Protein AF-A0A2P0QLC2-F1 (afdb_monomer)

Structure (mmCIF, N/CA/C/O backbone):
data_AF-A0A2P0QLC2-F1
#
_entry.id   AF-A0A2P0QLC2-F1
#
loop_
_atom_site.group_PDB
_atom_site.id
_atom_site.type_symbol
_atom_site.label_atom_id
_atom_site.label_alt_id
_atom_site.label_comp_id
_atom_site.label_asym_id
_atom_site.label_entity_id
_atom_site.label_seq_id
_atom_site.pdbx_PDB_ins_code
_atom_site.Cartn_x
_atom_site.Cartn_y
_atom_site.Cartn_z
_atom_site.occupancy
_atom_site.B_iso_or_equiv
_atom_site.auth_seq_id
_atom_site.auth_comp_id
_atom_site.auth_asym_id
_atom_site.auth_atom_id
_atom_site.pdbx_PDB_model_num
ATOM 1 N N . VAL A 1 1 ? 6.714 -1.173 0.926 1.00 91.06 1 VAL A N 1
ATOM 2 C CA . VAL A 1 1 ? 6.637 -0.675 -0.462 1.00 91.06 1 VAL A CA 1
ATOM 3 C C . VAL A 1 1 ? 5.729 0.542 -0.496 1.00 91.06 1 VAL A C 1
ATOM 5 O O . VAL A 1 1 ? 4.533 0.377 -0.364 1.00 91.06 1 VAL A O 1
ATOM 8 N N . PHE A 1 2 ? 6.276 1.760 -0.586 1.00 95.00 2 PHE A N 1
ATOM 9 C CA . PHE A 1 2 ? 5.449 2.980 -0.640 1.00 95.00 2 PHE A CA 1
ATOM 10 C C . PHE A 1 2 ? 4.706 3.105 -1.980 1.00 95.00 2 PHE A C 1
ATOM 12 O O . PHE A 1 2 ? 3.502 3.306 -2.009 1.00 95.00 2 PHE A O 1
ATOM 19 N N . ALA A 1 3 ? 5.427 2.934 -3.085 1.00 97.25 3 ALA A N 1
ATOM 20 C CA . ALA A 1 3 ? 4.894 2.805 -4.436 1.00 97.25 3 ALA A CA 1
ATOM 21 C C . ALA A 1 3 ? 5.908 2.020 -5.281 1.00 97.25 3 ALA A C 1
ATOM 23 O O . ALA A 1 3 ? 7.094 1.971 -4.923 1.00 97.25 3 ALA A O 1
ATOM 24 N N . THR A 1 4 ? 5.463 1.448 -6.398 1.00 97.56 4 THR A N 1
ATOM 25 C CA . THR A 1 4 ? 6.336 0.838 -7.423 1.00 97.56 4 THR A CA 1
ATOM 26 C C . THR A 1 4 ? 6.787 1.832 -8.493 1.00 97.56 4 THR A C 1
ATOM 28 O O . THR A 1 4 ? 7.603 1.497 -9.339 1.00 97.56 4 THR A O 1
ATOM 31 N N . ASN A 1 5 ? 6.342 3.091 -8.409 1.00 97.81 5 ASN A N 1
ATOM 32 C CA . ASN A 1 5 ? 6.878 4.199 -9.197 1.00 97.81 5 ASN A CA 1
ATOM 33 C C . ASN A 1 5 ? 8.164 4.759 -8.539 1.00 97.81 5 ASN A C 1
ATOM 35 O O . ASN A 1 5 ? 8.073 5.349 -7.451 1.00 97.81 5 ASN A O 1
ATOM 39 N N . PRO A 1 6 ? 9.346 4.654 -9.185 1.00 97.56 6 PRO A N 1
ATOM 40 C CA . PRO A 1 6 ? 10.607 5.135 -8.619 1.00 97.56 6 PRO A CA 1
ATOM 41 C C . PRO A 1 6 ? 10.615 6.636 -8.296 1.00 97.56 6 PRO A C 1
ATOM 43 O O . PRO A 1 6 ? 11.170 7.050 -7.277 1.00 97.56 6 PRO A O 1
ATOM 46 N N . ALA A 1 7 ? 9.943 7.461 -9.106 1.00 98.00 7 ALA A N 1
ATOM 47 C CA . ALA A 1 7 ? 9.901 8.909 -8.909 1.00 98.00 7 ALA A C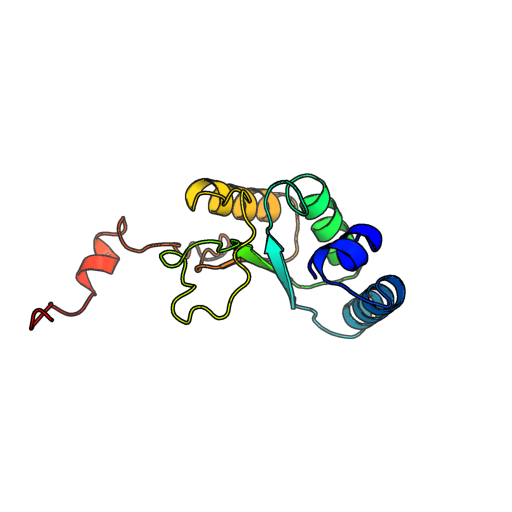A 1
ATOM 48 C C . ALA A 1 7 ? 9.151 9.296 -7.625 1.00 98.00 7 ALA A C 1
ATOM 50 O O . ALA A 1 7 ? 9.585 10.193 -6.897 1.00 98.00 7 ALA A O 1
ATOM 51 N N . LEU A 1 8 ? 8.060 8.590 -7.303 1.00 97.31 8 LEU A N 1
ATOM 52 C CA . LEU A 1 8 ? 7.336 8.801 -6.046 1.00 97.31 8 LEU A CA 1
ATOM 53 C C . LEU A 1 8 ? 8.190 8.405 -4.844 1.00 97.31 8 LEU A C 1
ATOM 55 O O . LEU A 1 8 ? 8.226 9.139 -3.858 1.00 97.31 8 LEU A O 1
ATOM 59 N N . ARG A 1 9 ? 8.925 7.293 -4.938 1.00 96.38 9 ARG A N 1
ATOM 60 C CA . ARG A 1 9 ? 9.849 6.864 -3.880 1.00 96.38 9 ARG A CA 1
ATOM 61 C C . ARG A 1 9 ? 10.962 7.884 -3.655 1.00 96.38 9 ARG A C 1
ATOM 63 O O . ARG A 1 9 ? 11.192 8.287 -2.520 1.00 96.38 9 ARG A O 1
ATOM 70 N N . LYS A 1 10 ? 11.606 8.361 -4.721 1.00 96.44 10 LYS A N 1
ATOM 71 C CA . LYS A 1 10 ? 12.666 9.372 -4.620 1.00 96.44 10 LYS A CA 1
ATOM 72 C C . LYS A 1 10 ? 12.170 10.659 -3.965 1.00 96.44 10 LYS A C 1
ATOM 74 O O . LYS A 1 10 ? 12.857 11.234 -3.128 1.00 96.44 10 LYS A O 1
ATOM 79 N N . ARG A 1 11 ? 10.964 11.105 -4.331 1.00 95.12 11 ARG A N 1
ATOM 80 C CA . ARG A 1 11 ? 10.378 12.350 -3.823 1.00 95.12 11 ARG A CA 1
ATOM 81 C C . ARG A 1 11 ? 9.897 12.247 -2.376 1.00 95.12 11 ARG A C 1
ATOM 83 O O . ARG A 1 11 ? 10.152 13.165 -1.608 1.00 95.12 11 ARG A O 1
ATOM 90 N N . TRP A 1 12 ? 9.172 11.183 -2.035 1.00 92.31 12 TRP A N 1
ATOM 91 C CA . TRP A 1 12 ? 8.429 11.088 -0.771 1.00 92.31 12 TRP A CA 1
ATOM 92 C C . TRP A 1 12 ? 9.101 10.210 0.280 1.00 92.31 12 TRP A C 1
ATOM 94 O O . TRP A 1 12 ? 8.894 10.423 1.469 1.00 92.31 12 TRP A O 1
ATOM 104 N N . MET A 1 13 ? 9.915 9.243 -0.146 1.00 91.81 13 MET A N 1
ATOM 105 C CA . MET A 1 13 ? 10.687 8.378 0.752 1.00 91.81 13 MET A CA 1
ATOM 106 C C . MET A 1 13 ? 12.163 8.773 0.819 1.00 91.81 13 MET A C 1
ATOM 108 O O . MET A 1 13 ? 12.906 8.162 1.580 1.00 91.81 13 MET A O 1
ATOM 112 N N . HIS A 1 14 ? 12.598 9.743 0.004 1.00 94.00 14 HIS A N 1
ATOM 113 C CA . HIS A 1 14 ? 14.010 10.097 -0.175 1.00 94.00 14 HIS A CA 1
ATOM 114 C C . HIS A 1 14 ? 14.899 8.881 -0.480 1.00 94.00 14 HIS A C 1
ATOM 116 O O . HIS A 1 14 ? 16.063 8.835 -0.092 1.00 94.00 14 HIS A O 1
ATOM 122 N N . ASP A 1 15 ? 14.337 7.893 -1.185 1.00 96.31 15 ASP A N 1
ATOM 123 C CA . ASP A 1 15 ? 15.059 6.699 -1.616 1.00 96.31 15 ASP A CA 1
ATOM 124 C C . ASP A 1 15 ? 16.162 7.121 -2.608 1.00 96.31 15 ASP A C 1
ATOM 126 O O . ASP A 1 15 ? 15.833 7.687 -3.660 1.00 96.31 15 ASP A O 1
ATOM 130 N N . PRO A 1 16 ? 17.457 6.918 -2.289 1.00 96.50 16 PRO A N 1
ATOM 131 C CA . PRO A 1 16 ? 18.553 7.384 -3.135 1.00 96.50 16 PRO A CA 1
ATOM 132 C C . PRO A 1 16 ? 18.674 6.570 -4.428 1.00 96.50 16 PRO A C 1
ATOM 134 O O . PRO A 1 16 ? 19.197 7.077 -5.421 1.00 96.50 16 PRO A O 1
ATOM 137 N N . THR A 1 17 ? 18.181 5.328 -4.423 1.00 97.75 17 THR A N 1
ATOM 138 C CA . THR A 1 17 ? 18.308 4.356 -5.517 1.00 97.75 17 THR A CA 1
ATOM 139 C C . THR A 1 17 ? 17.016 3.538 -5.660 1.00 97.75 17 THR A C 1
ATOM 141 O O . THR A 1 17 ? 17.016 2.323 -5.427 1.00 97.75 17 THR A O 1
ATOM 144 N N . PRO A 1 18 ? 15.887 4.174 -6.016 1.00 97.81 18 PRO A N 1
ATOM 145 C CA . PRO A 1 18 ? 14.584 3.519 -5.993 1.00 97.81 18 PRO A CA 1
ATOM 146 C C . PRO A 1 18 ? 14.469 2.356 -6.985 1.00 97.81 18 PRO A C 1
ATOM 148 O O . PRO A 1 18 ? 13.779 1.383 -6.691 1.00 97.81 18 PRO A O 1
ATOM 151 N N . GLU A 1 19 ? 15.173 2.407 -8.115 1.00 98.19 19 GLU A N 1
ATOM 152 C CA . GLU A 1 19 ? 15.229 1.322 -9.099 1.00 98.19 19 GLU A CA 1
ATOM 153 C C . GLU A 1 19 ? 15.896 0.073 -8.509 1.00 98.19 19 GLU A C 1
ATOM 155 O O . GLU A 1 19 ? 15.391 -1.036 -8.671 1.00 98.19 19 GLU A O 1
ATOM 160 N N . VAL A 1 20 ? 16.986 0.250 -7.752 1.00 98.31 20 VAL A N 1
ATOM 161 C CA . VAL A 1 20 ? 17.689 -0.853 -7.075 1.00 98.31 20 VAL A CA 1
ATOM 162 C C . VAL A 1 20 ? 16.809 -1.457 -5.982 1.00 98.31 20 VAL A C 1
ATOM 164 O O . VAL A 1 20 ? 16.678 -2.677 -5.900 1.00 98.31 20 VAL A O 1
ATOM 167 N N . SER A 1 21 ? 16.152 -0.617 -5.178 1.00 97.50 21 SER A N 1
ATOM 168 C CA . SER A 1 21 ? 15.207 -1.060 -4.147 1.00 97.50 21 SER A CA 1
ATOM 169 C C . SER A 1 21 ? 14.077 -1.923 -4.726 1.00 97.50 21 SER A C 1
ATOM 171 O O . SER A 1 21 ? 13.693 -2.926 -4.124 1.00 97.50 21 SER A O 1
ATOM 173 N N . LEU A 1 22 ? 13.543 -1.551 -5.895 1.00 98.06 22 LEU A N 1
ATOM 174 C CA . LEU A 1 22 ? 12.487 -2.308 -6.573 1.00 98.06 22 LEU A CA 1
ATOM 175 C C . LEU A 1 22 ? 13.011 -3.596 -7.218 1.00 98.06 22 LEU A C 1
ATOM 177 O O . LEU A 1 22 ? 12.356 -4.626 -7.093 1.00 98.06 22 LEU A O 1
ATOM 181 N N . ALA A 1 23 ? 14.203 -3.576 -7.818 1.00 98.31 23 ALA A N 1
ATOM 182 C CA . ALA A 1 23 ? 14.832 -4.778 -8.367 1.00 98.31 23 ALA A CA 1
ATOM 183 C C . ALA A 1 23 ? 15.133 -5.826 -7.279 1.00 98.31 23 ALA A C 1
ATOM 185 O O . ALA A 1 23 ? 14.964 -7.025 -7.493 1.00 98.31 23 ALA A O 1
ATOM 186 N N . ILE A 1 24 ? 15.549 -5.393 -6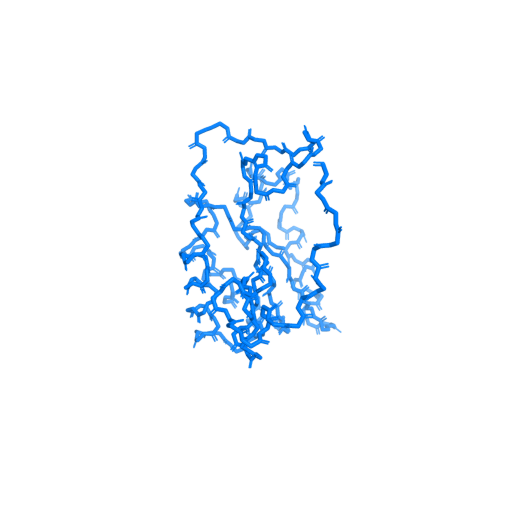.083 1.00 97.88 24 ILE A N 1
ATOM 187 C CA . ILE A 1 24 ? 15.733 -6.294 -4.936 1.00 97.88 24 ILE A CA 1
ATOM 188 C C . ILE A 1 24 ? 14.394 -6.895 -4.509 1.00 97.88 24 ILE A C 1
ATOM 190 O O . ILE A 1 24 ? 14.314 -8.098 -4.284 1.00 97.88 24 ILE A O 1
ATOM 194 N N . LEU A 1 25 ? 13.344 -6.077 -4.413 1.00 97.81 25 LEU A N 1
ATOM 195 C CA . LEU A 1 25 ? 12.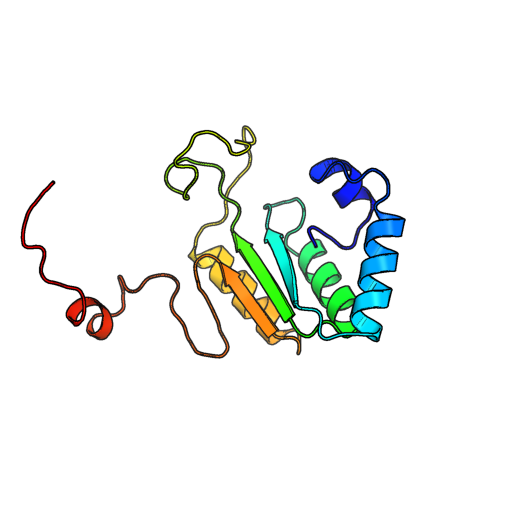012 -6.558 -4.060 1.00 97.81 25 LEU A CA 1
ATOM 196 C C . LEU A 1 25 ? 11.494 -7.593 -5.065 1.00 97.81 25 LEU A C 1
ATOM 198 O O . LEU A 1 25 ? 10.984 -8.623 -4.644 1.00 97.81 25 LEU A O 1
ATOM 202 N N . GLU A 1 26 ? 11.643 -7.337 -6.364 1.00 98.00 26 GLU A N 1
ATOM 203 C CA . GLU A 1 26 ? 11.264 -8.275 -7.425 1.00 98.00 26 GLU A CA 1
ATOM 204 C C . GLU A 1 26 ? 11.981 -9.618 -7.266 1.00 98.00 26 GLU A C 1
ATOM 206 O O . GLU A 1 26 ? 11.331 -10.660 -7.251 1.00 98.00 26 GLU A O 1
ATOM 211 N N . ARG A 1 27 ? 13.302 -9.594 -7.041 1.00 98.25 27 ARG A N 1
ATOM 212 C CA . ARG A 1 27 ? 14.079 -10.810 -6.763 1.00 98.25 27 ARG A CA 1
ATOM 213 C C . ARG A 1 27 ? 13.566 -11.544 -5.529 1.00 98.25 27 ARG A C 1
ATOM 215 O O . ARG A 1 27 ? 13.411 -12.752 -5.576 1.00 98.25 27 ARG A O 1
ATOM 222 N N . LEU A 1 28 ? 13.277 -10.833 -4.440 1.00 98.12 28 LEU A N 1
ATOM 223 C CA . LEU A 1 28 ? 12.750 -11.461 -3.227 1.00 98.12 28 LEU A CA 1
ATOM 224 C C . LEU A 1 28 ? 11.389 -12.120 -3.468 1.00 98.12 28 LEU A C 1
ATOM 226 O O . LEU A 1 28 ? 11.171 -13.213 -2.964 1.00 98.12 28 LEU A O 1
ATOM 230 N N . CYS A 1 29 ? 10.503 -11.503 -4.253 1.00 97.56 29 CYS A N 1
ATOM 231 C CA . CYS A 1 29 ? 9.191 -12.089 -4.542 1.00 97.56 29 CYS A CA 1
ATOM 232 C C . CYS A 1 29 ? 9.295 -13.396 -5.353 1.00 97.56 29 CYS A C 1
ATOM 234 O O . CYS A 1 29 ? 8.434 -14.258 -5.215 1.00 97.56 29 CYS A O 1
ATOM 236 N N . GLY A 1 30 ? 10.357 -13.564 -6.152 1.00 95.50 30 GLY A N 1
ATOM 237 C CA . GLY A 1 30 ? 10.630 -14.809 -6.878 1.00 95.50 30 GLY A CA 1
ATOM 238 C C . GLY A 1 30 ? 11.305 -15.910 -6.050 1.00 95.50 30 GLY A C 1
ATOM 239 O O . GLY A 1 30 ? 11.307 -17.061 -6.477 1.00 95.50 30 GLY A O 1
ATOM 240 N N . GLU A 1 31 ? 11.874 -15.579 -4.888 1.00 97.69 31 GLU A N 1
ATOM 241 C CA . GLU A 1 31 ? 12.718 -16.495 -4.100 1.00 97.69 31 GLU A CA 1
ATOM 242 C C . GLU A 1 31 ? 12.094 -16.887 -2.750 1.00 97.69 31 GLU A C 1
ATOM 244 O O . GLU A 1 31 ? 12.400 -17.954 -2.219 1.00 97.69 31 GLU A O 1
ATOM 249 N N . ILE A 1 32 ? 11.246 -16.031 -2.165 1.00 97.12 32 ILE A N 1
ATOM 250 C CA . ILE A 1 32 ? 10.644 -16.232 -0.838 1.00 97.12 32 ILE A CA 1
ATOM 251 C C . ILE A 1 32 ? 9.206 -15.698 -0.762 1.00 97.12 32 ILE A C 1
ATOM 253 O O . ILE A 1 32 ? 8.789 -14.850 -1.550 1.00 97.12 32 ILE A O 1
ATOM 257 N N . ASP A 1 33 ? 8.472 -16.121 0.270 1.00 97.44 33 ASP A N 1
ATOM 258 C CA . ASP A 1 33 ? 7.141 -15.593 0.580 1.00 97.44 33 ASP A CA 1
ATOM 259 C C . ASP A 1 33 ? 7.218 -14.145 1.086 1.00 97.44 33 ASP A C 1
ATOM 261 O O . ASP A 1 33 ? 7.456 -13.868 2.267 1.00 97.44 33 ASP A O 1
ATOM 265 N N . VAL A 1 34 ? 7.003 -13.191 0.180 1.00 98.06 34 VAL A N 1
ATOM 266 C CA . VAL A 1 34 ? 7.036 -11.764 0.511 1.00 98.06 34 VAL A CA 1
ATOM 267 C C . VAL A 1 34 ? 5.673 -11.275 0.993 1.00 98.06 34 VAL A C 1
ATOM 269 O O . VAL A 1 34 ? 4.678 -11.327 0.270 1.00 98.06 34 VAL A O 1
ATOM 272 N N . TYR A 1 35 ? 5.664 -10.682 2.188 1.00 97.19 35 TYR A N 1
ATOM 273 C CA . TYR A 1 35 ? 4.571 -9.850 2.689 1.00 97.19 35 TYR A CA 1
ATOM 274 C C . TYR A 1 35 ? 5.034 -8.393 2.755 1.00 97.19 35 TYR A C 1
ATOM 276 O O . TYR A 1 35 ? 5.878 -8.018 3.570 1.00 97.19 35 TYR A O 1
ATOM 284 N N . ALA A 1 36 ? 4.493 -7.558 1.872 1.00 97.00 36 ALA A N 1
ATOM 285 C CA . ALA A 1 36 ? 4.815 -6.143 1.800 1.00 97.00 36 ALA A CA 1
ATOM 286 C C . ALA A 1 36 ? 3.981 -5.321 2.795 1.00 97.00 36 ALA A C 1
ATOM 288 O O . ALA A 1 36 ? 2.897 -5.715 3.215 1.00 97.00 36 ALA A O 1
ATOM 289 N N . ALA A 1 37 ? 4.462 -4.122 3.129 1.00 96.06 37 ALA A N 1
ATOM 290 C CA . ALA A 1 37 ? 3.702 -3.139 3.898 1.00 96.06 37 ALA A CA 1
ATOM 291 C C . ALA A 1 37 ? 3.797 -1.748 3.255 1.00 96.06 37 ALA A C 1
ATOM 293 O O . ALA A 1 37 ? 4.876 -1.360 2.798 1.00 96.06 37 ALA A O 1
ATOM 294 N N . ALA A 1 38 ? 2.703 -0.989 3.212 1.00 95.69 38 ALA A N 1
ATOM 295 C CA . ALA A 1 38 ? 2.635 0.324 2.569 1.00 95.69 38 ALA A CA 1
ATOM 296 C C . ALA A 1 38 ? 1.860 1.327 3.427 1.00 95.69 38 ALA A C 1
ATOM 298 O O . ALA A 1 38 ? 0.723 1.064 3.801 1.00 95.69 38 ALA A O 1
ATOM 299 N N . VAL A 1 39 ? 2.445 2.496 3.705 1.00 93.31 39 VAL A N 1
ATOM 300 C CA . VAL A 1 39 ? 1.683 3.632 4.247 1.00 93.31 39 VAL A CA 1
ATOM 301 C C . VAL A 1 39 ? 0.932 4.293 3.097 1.00 93.31 39 VAL A C 1
ATOM 303 O O . VAL A 1 39 ? 1.554 4.633 2.092 1.00 93.31 39 VAL A O 1
ATOM 306 N N . VAL A 1 40 ? -0.379 4.476 3.240 1.00 94.81 40 VAL A N 1
ATOM 307 C CA . VAL A 1 40 ? -1.237 5.104 2.227 1.00 94.81 40 VAL A CA 1
ATOM 308 C C . VAL A 1 40 ? -1.389 6.586 2.541 1.00 94.81 40 VAL A C 1
ATOM 310 O O . VAL A 1 40 ? -2.029 6.958 3.526 1.00 94.81 40 VAL A O 1
ATOM 313 N N . LEU A 1 41 ? -0.800 7.418 1.690 1.00 93.62 41 LEU A N 1
ATOM 314 C CA . LEU A 1 41 ? -0.787 8.868 1.771 1.00 93.62 41 LEU A CA 1
ATOM 315 C C . LEU A 1 41 ? -1.752 9.454 0.718 1.00 93.62 41 LEU A C 1
ATOM 317 O O . LEU A 1 41 ? -1.491 9.329 -0.485 1.00 93.62 41 LEU A O 1
ATOM 321 N N . PRO A 1 42 ? -2.867 10.082 1.144 1.00 92.88 42 PRO A N 1
ATOM 322 C CA . PRO A 1 42 ? -3.913 10.527 0.226 1.00 92.88 42 PRO A CA 1
ATOM 323 C C . PRO A 1 42 ? -3.431 11.549 -0.810 1.00 92.88 42 PRO A C 1
ATOM 325 O O . PRO A 1 42 ? -2.759 12.522 -0.460 1.00 92.88 42 PRO A O 1
ATOM 328 N N . GLY A 1 43 ? -3.798 11.341 -2.075 1.00 94.31 43 GLY A N 1
ATOM 329 C CA . GLY A 1 43 ? -3.395 12.165 -3.218 1.00 94.31 43 GLY A CA 1
ATOM 330 C C . GLY A 1 43 ? -1.961 11.941 -3.708 1.00 94.31 43 GLY A C 1
ATOM 331 O O . GLY A 1 43 ? -1.503 12.680 -4.580 1.00 94.31 43 GLY A O 1
ATOM 332 N N . ILE A 1 44 ? -1.230 10.971 -3.145 1.00 95.62 44 ILE A N 1
ATOM 333 C CA . ILE A 1 44 ? 0.187 10.732 -3.460 1.00 95.62 44 ILE A CA 1
ATOM 334 C C . ILE A 1 44 ? 0.426 9.301 -3.933 1.00 95.62 44 ILE A C 1
ATOM 336 O O . ILE A 1 44 ? 0.944 9.103 -5.032 1.00 95.62 44 ILE A O 1
ATOM 340 N N . ASN A 1 45 ? 0.085 8.307 -3.113 1.00 96.50 45 ASN A N 1
ATOM 341 C CA . ASN A 1 45 ? 0.253 6.890 -3.448 1.00 96.50 45 ASN A CA 1
ATOM 342 C C . ASN A 1 45 ? -1.022 6.070 -3.204 1.00 96.50 45 ASN A C 1
ATOM 344 O O . ASN A 1 45 ? -0.942 4.867 -2.979 1.00 96.50 45 ASN A O 1
ATOM 348 N N . ASP A 1 46 ? -2.186 6.717 -3.241 1.00 95.88 46 ASP A N 1
ATOM 349 C CA . ASP A 1 46 ? -3.507 6.095 -3.214 1.00 95.88 46 ASP A CA 1
ATOM 350 C C . ASP A 1 46 ? -4.101 5.949 -4.634 1.00 95.88 46 ASP A C 1
ATOM 352 O O . ASP A 1 46 ? -3.427 6.170 -5.647 1.00 95.88 46 ASP A O 1
ATOM 356 N N . GLY A 1 47 ? -5.359 5.501 -4.721 1.00 96.25 47 GLY A N 1
ATOM 357 C CA . GLY A 1 47 ? -6.085 5.364 -5.987 1.00 96.25 47 GLY A CA 1
ATOM 358 C C . GLY A 1 47 ? -5.344 4.506 -7.017 1.00 96.25 47 GLY A C 1
ATOM 359 O O . GLY A 1 47 ? -4.876 3.413 -6.706 1.00 96.25 47 GLY A O 1
ATOM 360 N N . ALA A 1 48 ? -5.205 5.020 -8.243 1.00 97.88 48 ALA A N 1
ATOM 361 C CA . ALA A 1 48 ? -4.559 4.308 -9.349 1.00 97.88 48 ALA A CA 1
ATOM 362 C C . ALA A 1 48 ? -3.091 3.937 -9.068 1.00 97.88 48 ALA A C 1
ATOM 364 O O . ALA A 1 48 ? -2.626 2.892 -9.517 1.00 97.88 48 ALA A O 1
ATOM 365 N N . VAL A 1 49 ? -2.361 4.754 -8.298 1.00 98.44 49 VAL A N 1
ATOM 366 C CA . VAL A 1 49 ? -0.969 4.445 -7.925 1.00 98.44 49 VAL A CA 1
ATOM 367 C C . VAL A 1 49 ? -0.918 3.225 -7.010 1.00 98.44 49 VAL A C 1
ATOM 369 O O . VAL A 1 49 ? -0.047 2.364 -7.165 1.00 98.44 49 VAL A O 1
ATOM 372 N N . LEU A 1 50 ? -1.855 3.141 -6.064 1.00 98.19 50 LEU A N 1
ATOM 373 C CA . LEU A 1 50 ? -1.964 1.999 -5.165 1.00 98.19 50 LEU A CA 1
ATOM 374 C C . LEU A 1 50 ? -2.396 0.739 -5.914 1.00 98.19 50 LEU A C 1
ATOM 376 O O . LEU A 1 50 ? -1.832 -0.323 -5.672 1.00 98.19 50 LEU A O 1
ATOM 380 N N . GLU A 1 51 ? -3.345 0.861 -6.845 1.00 98.31 51 GLU A N 1
ATOM 381 C CA . GLU A 1 51 ? -3.780 -0.254 -7.695 1.00 98.31 51 GLU A CA 1
ATOM 382 C C . GLU A 1 51 ? -2.624 -0.804 -8.533 1.00 98.31 51 GLU A C 1
ATOM 384 O O . GLU A 1 51 ? -2.370 -2.004 -8.489 1.00 98.31 51 GLU A O 1
ATOM 389 N N . HIS A 1 52 ? -1.851 0.065 -9.186 1.00 98.50 52 HIS A N 1
ATOM 390 C CA . HIS A 1 52 ? -0.666 -0.353 -9.936 1.00 98.50 52 HIS A CA 1
ATOM 391 C C . HIS A 1 52 ? 0.417 -0.971 -9.035 1.00 98.50 52 HIS A C 1
ATOM 393 O O . HIS A 1 52 ? 1.101 -1.915 -9.417 1.00 98.50 52 HIS A O 1
ATOM 399 N N . THR A 1 53 ? 0.565 -0.469 -7.805 1.00 98.44 53 THR A N 1
ATOM 400 C CA . THR A 1 53 ? 1.473 -1.072 -6.817 1.00 98.44 53 THR A CA 1
ATOM 401 C C . THR A 1 53 ? 1.017 -2.482 -6.434 1.00 98.44 53 THR A C 1
ATOM 403 O O . THR A 1 53 ? 1.856 -3.367 -6.286 1.00 98.44 53 THR A O 1
ATOM 406 N N . CYS A 1 54 ? -0.292 -2.706 -6.290 1.00 98.44 54 CYS A N 1
ATOM 407 C CA . CYS A 1 54 ? -0.847 -4.025 -5.994 1.00 98.44 54 CYS A CA 1
ATOM 408 C C . CYS A 1 54 ? -0.660 -4.997 -7.164 1.00 98.44 54 CYS A C 1
ATOM 410 O O . CYS A 1 54 ? -0.195 -6.110 -6.944 1.00 98.44 54 CYS A O 1
ATOM 412 N N . GLU A 1 55 ? -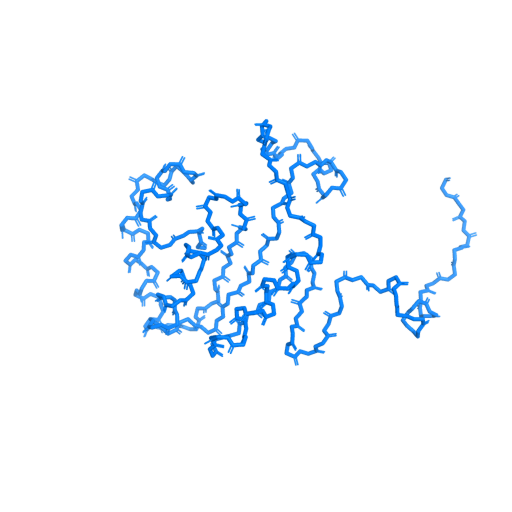0.962 -4.558 -8.388 1.00 98.56 55 GLU A N 1
ATOM 413 C CA . GLU A 1 55 ? -0.761 -5.332 -9.618 1.00 98.56 55 GLU A CA 1
ATOM 414 C C . GLU A 1 55 ? 0.699 -5.768 -9.759 1.00 98.56 55 GLU A C 1
ATOM 416 O O . GLU A 1 55 ? 0.989 -6.957 -9.848 1.00 98.56 55 GLU A O 1
ATOM 421 N N . TRP A 1 56 ? 1.631 -4.819 -9.643 1.00 98.50 56 TRP A N 1
ATOM 422 C CA . TRP A 1 56 ? 3.061 -5.089 -9.755 1.00 98.50 56 TRP A CA 1
ATOM 423 C C . TRP A 1 56 ? 3.553 -6.121 -8.728 1.00 98.50 56 TRP A C 1
ATOM 425 O O . TRP A 1 56 ? 4.392 -6.960 -9.060 1.00 98.50 56 TRP A O 1
ATOM 435 N N . LEU A 1 57 ? 3.056 -6.052 -7.485 1.00 98.38 57 LEU A N 1
ATOM 436 C CA . LEU A 1 57 ? 3.403 -6.986 -6.408 1.00 98.38 57 LEU A CA 1
ATOM 437 C C . LEU A 1 57 ? 2.852 -8.390 -6.672 1.00 98.38 57 LEU A C 1
ATOM 439 O O . LEU A 1 57 ? 3.578 -9.370 -6.511 1.00 98.38 57 LEU A O 1
ATOM 443 N N . GLU A 1 58 ? 1.588 -8.479 -7.083 1.00 97.94 58 GLU A N 1
ATOM 444 C CA . GLU A 1 58 ? 0.929 -9.749 -7.383 1.00 97.94 58 GLU A CA 1
ATOM 445 C C . GLU A 1 58 ? 1.586 -10.455 -8.575 1.00 97.94 58 GLU A C 1
ATOM 447 O O . GLU A 1 58 ? 1.905 -11.639 -8.481 1.00 97.94 58 GLU A O 1
ATOM 452 N N . GLU A 1 59 ? 1.887 -9.722 -9.650 1.00 97.94 59 GLU A N 1
ATOM 453 C CA . GLU A 1 59 ? 2.598 -10.244 -10.826 1.00 97.94 59 GLU A CA 1
ATOM 454 C C . GLU A 1 59 ? 3.963 -10.854 -10.488 1.00 97.94 59 GLU A C 1
ATOM 456 O O . GLU A 1 59 ? 4.433 -11.749 -11.189 1.00 97.94 59 GLU A O 1
ATOM 461 N N . ARG A 1 60 ? 4.610 -10.367 -9.424 1.00 97.88 60 ARG A N 1
ATOM 462 C CA . ARG A 1 60 ? 5.953 -10.798 -9.013 1.00 97.88 60 ARG A CA 1
ATOM 463 C C . ARG A 1 60 ? 5.950 -11.866 -7.932 1.00 97.88 60 ARG A C 1
ATOM 465 O O . ARG A 1 60 ? 7.024 -12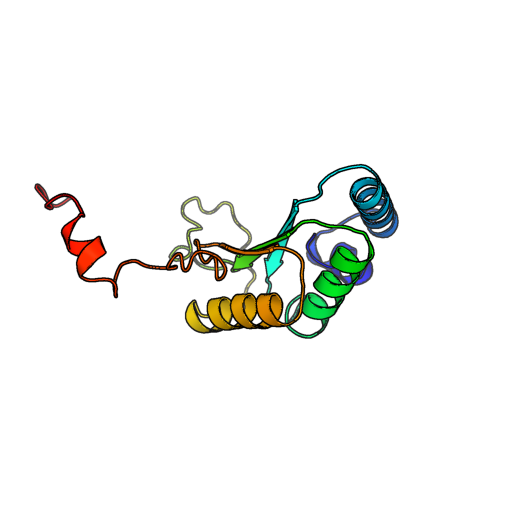.339 -7.586 1.00 97.88 60 ARG A O 1
ATOM 472 N N . GLY A 1 61 ? 4.781 -12.271 -7.436 1.00 97.69 61 GLY A N 1
ATOM 473 C CA . GLY A 1 61 ? 4.646 -13.383 -6.491 1.00 97.69 61 GLY A CA 1
ATOM 474 C C . GLY A 1 61 ? 4.537 -12.985 -5.018 1.00 97.69 61 GLY A C 1
ATOM 475 O O . GLY A 1 61 ? 4.663 -13.846 -4.145 1.00 97.69 61 GLY A O 1
ATOM 476 N N . ALA A 1 62 ? 4.279 -11.710 -4.705 1.00 98.06 62 ALA A N 1
ATOM 477 C CA . ALA A 1 62 ? 4.019 -11.312 -3.323 1.00 98.06 62 ALA A CA 1
ATOM 478 C C . ALA A 1 62 ? 2.779 -12.038 -2.765 1.00 98.06 62 ALA A C 1
ATOM 480 O O . ALA A 1 62 ? 1.723 -12.081 -3.395 1.00 98.06 62 ALA A O 1
ATOM 481 N N . GLN A 1 63 ? 2.895 -12.570 -1.548 1.00 97.88 63 GLN A N 1
ATOM 482 C CA . GLN A 1 63 ? 1.822 -13.309 -0.876 1.00 97.88 63 GLN A CA 1
ATOM 483 C C . GLN A 1 63 ? 0.819 -12.376 -0.190 1.00 97.88 63 GLN A C 1
ATOM 485 O O . GLN A 1 63 ? -0.354 -12.719 -0.019 1.00 97.88 63 GLN A O 1
ATOM 490 N N . GLY A 1 64 ? 1.249 -11.164 0.176 1.00 96.94 64 GLY A N 1
ATOM 491 C CA . GLY A 1 64 ? 0.328 -10.165 0.691 1.00 96.94 64 GLY A CA 1
ATOM 492 C C . GLY A 1 64 ? 0.876 -8.753 0.838 1.00 96.94 64 GLY A C 1
ATOM 493 O O . GLY A 1 64 ? 2.075 -8.495 0.727 1.00 96.94 64 GLY A O 1
ATOM 494 N N . LEU A 1 65 ? -0.044 -7.835 1.122 1.00 97.94 65 LEU A N 1
ATOM 495 C CA . LEU A 1 65 ? 0.184 -6.415 1.320 1.00 97.94 65 LEU A CA 1
ATOM 496 C C . LEU A 1 65 ? -0.606 -5.900 2.532 1.00 97.94 65 LEU A C 1
ATOM 498 O O . LEU A 1 65 ? -1.836 -5.932 2.564 1.00 97.94 65 LEU A O 1
ATOM 502 N N . ILE A 1 66 ? 0.118 -5.363 3.509 1.00 96.81 66 ILE A N 1
ATOM 503 C CA . ILE A 1 66 ? -0.435 -4.675 4.675 1.00 96.81 66 ILE A CA 1
ATOM 504 C C . ILE A 1 66 ? -0.467 -3.173 4.382 1.00 96.81 66 ILE A C 1
ATOM 506 O O . ILE A 1 66 ? 0.570 -2.513 4.302 1.00 96.81 66 ILE A O 1
ATOM 510 N N . LEU A 1 67 ? -1.660 -2.612 4.235 1.00 96.62 67 LEU A N 1
ATOM 511 C CA . LEU A 1 67 ? -1.874 -1.179 4.075 1.00 96.62 67 LEU A CA 1
ATOM 5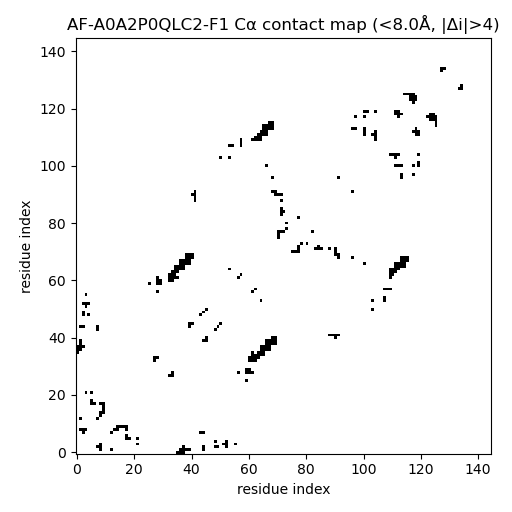12 C C . LEU A 1 67 ? -1.943 -0.512 5.442 1.00 96.62 67 LEU A C 1
ATOM 514 O O . LEU A 1 67 ? -2.596 -1.012 6.348 1.00 96.62 67 LEU A O 1
ATOM 518 N N . MET A 1 68 ? -1.316 0.644 5.596 1.00 93.56 68 MET A N 1
ATOM 519 C CA . MET A 1 68 ? -1.301 1.401 6.844 1.00 93.56 68 MET A CA 1
ATOM 520 C C . MET A 1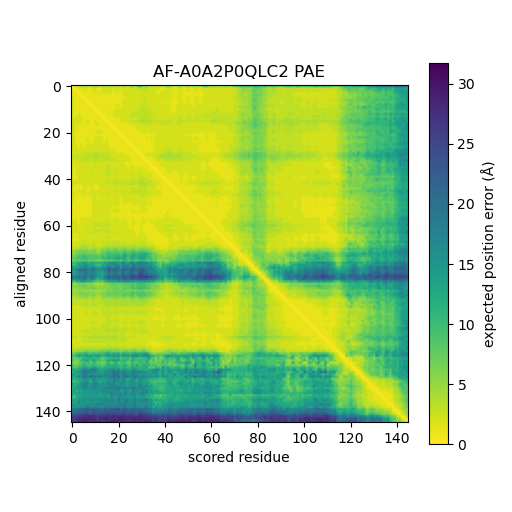 68 ? -1.896 2.777 6.590 1.00 93.56 68 MET A C 1
ATOM 522 O O . MET A 1 68 ? -1.413 3.518 5.729 1.00 93.56 68 MET A O 1
ATOM 526 N N . ARG A 1 69 ? -2.955 3.127 7.323 1.00 91.56 69 ARG A N 1
ATOM 527 C CA . ARG A 1 69 ? -3.591 4.440 7.198 1.00 91.56 69 ARG A CA 1
ATOM 528 C C . ARG A 1 69 ? -2.627 5.512 7.696 1.00 91.56 69 ARG A C 1
ATOM 530 O O . ARG A 1 69 ? -2.159 5.435 8.831 1.00 91.56 69 ARG A O 1
ATOM 537 N N . PHE A 1 70 ? -2.339 6.512 6.866 1.00 90.19 70 PHE A N 1
ATOM 538 C CA . PHE A 1 70 ? -1.466 7.608 7.270 1.00 90.19 70 PHE A CA 1
ATOM 539 C C . PHE A 1 70 ? -2.049 8.387 8.457 1.00 90.19 70 PHE A C 1
ATOM 541 O O . PHE A 1 70 ? -3.231 8.745 8.470 1.00 90.19 70 PHE A O 1
ATOM 548 N N . ALA A 1 71 ? -1.190 8.650 9.440 1.00 85.56 71 ALA A N 1
ATOM 549 C CA . ALA A 1 71 ? -1.478 9.466 10.606 1.00 85.56 71 ALA A CA 1
ATOM 550 C C . ALA A 1 71 ? -0.730 10.797 10.482 1.00 85.56 71 ALA A C 1
ATOM 552 O O . ALA A 1 71 ? 0.478 10.807 10.265 1.00 85.56 71 ALA A O 1
ATOM 553 N N . ASN A 1 72 ? -1.450 11.905 10.642 1.00 85.50 72 ASN A N 1
ATOM 554 C CA . ASN A 1 72 ? -0.929 13.269 10.541 1.00 85.50 72 ASN A CA 1
ATOM 555 C C . ASN A 1 72 ? -1.318 14.150 11.744 1.00 85.50 72 ASN A C 1
ATOM 557 O O . ASN A 1 72 ? -1.118 15.361 11.713 1.00 85.50 72 ASN A O 1
ATOM 561 N N . ALA A 1 73 ? -1.917 13.558 12.780 1.00 75.25 73 ALA A N 1
ATOM 562 C CA . ALA A 1 73 ? -2.355 14.251 13.987 1.00 75.25 73 ALA A CA 1
ATOM 563 C C . ALA A 1 73 ? -2.164 13.371 15.235 1.00 75.25 73 ALA A C 1
ATOM 565 O O . ALA A 1 73 ? -2.122 12.140 15.142 1.00 75.25 73 ALA A O 1
ATOM 566 N N . THR A 1 74 ? -2.025 13.991 16.409 1.00 71.44 74 THR A N 1
ATOM 567 C CA . THR A 1 74 ? -1.700 13.310 17.677 1.00 71.44 74 THR A CA 1
ATOM 568 C C . THR A 1 74 ? -2.723 12.235 18.039 1.00 71.44 74 THR A C 1
ATOM 570 O O . THR A 1 74 ? -2.350 11.120 18.407 1.00 71.44 74 THR A O 1
ATOM 573 N N . GLU A 1 75 ? -4.008 12.520 17.842 1.00 72.81 75 GLU A N 1
ATOM 574 C CA . GLU A 1 75 ? -5.130 11.608 18.077 1.00 72.81 75 GLU A CA 1
ATOM 575 C C . GLU A 1 75 ? -5.116 10.359 17.179 1.00 72.81 75 GLU A C 1
ATOM 577 O O . GLU A 1 75 ? -5.834 9.397 17.438 1.00 72.81 75 GLU A O 1
ATOM 582 N N . GLN A 1 76 ? -4.278 10.341 16.140 1.00 72.75 76 GLN A N 1
ATOM 583 C CA . GLN A 1 76 ? -4.112 9.209 15.226 1.00 72.75 76 GLN A CA 1
ATOM 584 C C . GLN A 1 76 ? -2.940 8.295 15.615 1.00 72.75 76 GLN A C 1
ATOM 586 O O . GLN A 1 76 ? -2.554 7.433 14.829 1.00 72.75 76 GLN A O 1
ATOM 591 N N . GLY A 1 77 ? -2.386 8.462 16.821 1.00 66.50 77 GLY A N 1
ATOM 592 C CA . GLY A 1 77 ? -1.305 7.627 17.351 1.00 66.50 77 GLY A CA 1
ATOM 593 C C . GLY A 1 77 ? 0.079 8.272 17.288 1.00 66.50 77 GLY A C 1
ATOM 594 O O . GLY A 1 77 ? 1.064 7.620 17.630 1.00 66.50 77 GLY A O 1
ATOM 595 N N . LEU A 1 78 ? 0.176 9.556 16.924 1.00 66.62 78 LEU A N 1
ATOM 596 C CA . LEU A 1 78 ? 1.432 10.319 16.956 1.00 66.62 78 LEU A CA 1
ATOM 597 C C . LEU A 1 78 ? 1.736 10.829 18.379 1.00 66.62 78 LEU A C 1
ATOM 599 O O . LEU A 1 78 ? 1.921 12.023 18.608 1.00 66.62 78 LEU A O 1
ATOM 603 N N . ILE A 1 79 ? 1.736 9.913 19.352 1.00 55.31 79 ILE A N 1
ATOM 604 C CA . ILE A 1 79 ? 1.727 10.203 20.798 1.00 55.31 79 ILE A CA 1
ATOM 605 C C . ILE A 1 79 ? 3.045 10.834 21.279 1.00 55.31 79 ILE A C 1
ATOM 607 O O . ILE A 1 79 ? 3.053 11.577 22.255 1.00 55.31 79 ILE A O 1
ATOM 611 N N . LEU A 1 80 ? 4.160 10.570 20.594 1.00 59.03 80 LEU A N 1
ATOM 612 C CA . LEU A 1 80 ? 5.503 10.928 21.061 1.00 59.03 80 LEU A CA 1
ATOM 613 C C . LEU A 1 80 ? 6.148 12.095 20.279 1.00 59.03 80 LEU A C 1
ATOM 615 O O . LEU A 1 80 ? 7.350 12.315 20.401 1.00 59.03 80 LEU A O 1
ATOM 619 N N . GLY A 1 81 ? 5.377 12.849 19.477 1.00 57.28 81 GLY A N 1
ATOM 620 C CA . GLY A 1 81 ? 5.851 14.067 18.783 1.00 57.28 81 GLY A CA 1
ATOM 621 C C . GLY A 1 81 ? 6.999 13.858 17.780 1.00 57.28 81 GLY A C 1
ATOM 622 O O . GLY A 1 81 ? 7.620 14.807 17.319 1.00 57.28 81 GLY A O 1
ATOM 623 N N . ASN A 1 82 ? 7.287 12.606 17.451 1.00 61.72 82 ASN A N 1
ATOM 624 C CA . ASN A 1 82 ? 8.450 12.106 16.720 1.00 61.72 82 ASN A CA 1
ATOM 625 C C . ASN A 1 82 ? 8.093 11.630 15.301 1.00 61.72 82 ASN A C 1
ATOM 627 O O . ASN A 1 82 ? 8.876 10.931 14.662 1.00 61.72 82 ASN A O 1
ATOM 631 N N . ALA A 1 83 ? 6.918 12.011 14.800 1.00 61.75 83 ALA A N 1
ATOM 632 C CA . ALA A 1 83 ? 6.435 11.631 13.481 1.00 61.75 83 ALA A CA 1
ATOM 633 C C . ALA A 1 83 ? 6.224 12.862 12.588 1.00 61.75 83 ALA A C 1
ATOM 635 O O . ALA A 1 83 ? 5.875 13.934 13.091 1.00 61.75 83 ALA A O 1
ATOM 636 N N . PRO A 1 84 ? 6.424 12.727 11.265 1.00 61.00 84 PRO A N 1
ATOM 637 C CA . PRO A 1 84 ? 6.311 13.844 10.343 1.00 61.00 84 PRO A CA 1
ATOM 638 C C . PRO A 1 84 ? 4.853 14.303 10.246 1.00 61.00 84 PRO A C 1
ATOM 640 O O . PRO A 1 84 ? 4.026 13.642 9.624 1.00 61.00 84 PRO A O 1
ATOM 643 N N . ILE A 1 85 ? 4.550 15.460 10.839 1.00 73.19 85 ILE A N 1
ATOM 644 C CA . ILE A 1 85 ? 3.321 16.194 10.534 1.00 73.19 85 ILE A CA 1
ATOM 645 C C . ILE A 1 85 ? 3.556 16.938 9.217 1.00 73.19 85 ILE A C 1
ATOM 647 O O . ILE A 1 85 ? 4.314 17.909 9.158 1.00 73.19 85 ILE A O 1
ATOM 651 N N . ILE A 1 86 ? 2.908 16.485 8.147 1.00 83.06 86 ILE A N 1
ATOM 652 C CA . ILE A 1 86 ? 2.942 17.144 6.842 1.00 83.06 86 ILE A CA 1
ATOM 653 C C . ILE A 1 86 ? 1.860 18.227 6.838 1.00 83.06 86 ILE A C 1
ATOM 655 O O . ILE A 1 86 ? 0.658 17.942 6.832 1.00 83.06 86 ILE A O 1
ATOM 659 N N . LYS A 1 87 ? 2.277 19.497 6.857 1.00 82.44 87 LYS A N 1
ATOM 660 C CA . LYS A 1 87 ? 1.357 20.641 6.909 1.00 82.44 87 LYS A CA 1
ATOM 661 C C . LYS A 1 87 ? 0.402 20.632 5.710 1.00 82.44 87 LYS A C 1
ATOM 663 O O . LYS A 1 87 ? 0.840 20.612 4.566 1.00 82.44 87 LYS A O 1
ATOM 668 N N . GLY A 1 88 ? -0.902 20.694 5.986 1.00 84.00 88 GLY A N 1
ATOM 669 C CA . GLY A 1 88 ? -1.951 20.737 4.961 1.00 84.00 88 GLY A CA 1
ATOM 670 C C . GLY A 1 88 ? -2.261 19.391 4.296 1.00 84.00 88 GLY A C 1
ATOM 671 O O . GLY A 1 88 ? -3.150 19.337 3.450 1.00 84.00 88 GLY A O 1
ATOM 672 N N . GLN A 1 89 ? -1.578 18.309 4.682 1.00 87.81 89 GLN A N 1
ATOM 673 C CA . GLN A 1 89 ? -1.863 16.977 4.160 1.00 87.81 89 GLN A CA 1
ATOM 674 C C . GLN A 1 89 ? -3.162 16.434 4.756 1.00 87.81 89 GLN A C 1
ATOM 676 O O . GLN A 1 89 ? -3.308 16.309 5.976 1.00 87.81 89 GLN A O 1
ATOM 681 N N . GLN A 1 90 ? -4.090 16.080 3.870 1.00 86.06 90 GLN A N 1
ATOM 682 C CA . GLN A 1 90 ? -5.354 15.460 4.242 1.00 86.06 90 GLN A CA 1
ATOM 683 C C . GLN A 1 90 ? -5.135 14.020 4.706 1.00 86.06 90 GLN A C 1
ATOM 685 O O . GLN A 1 90 ? -4.261 13.306 4.204 1.00 86.06 90 GLN A O 1
ATOM 690 N N . VAL A 1 91 ? -5.968 13.597 5.653 1.00 85.94 91 VAL A N 1
ATOM 691 C CA . VAL A 1 91 ? -6.001 12.236 6.191 1.00 85.94 91 VAL A CA 1
ATOM 692 C C . VAL A 1 91 ? -7.300 11.560 5.774 1.00 85.94 91 VAL A C 1
ATOM 694 O O . VAL A 1 91 ? -8.363 12.175 5.790 1.00 85.94 91 VAL A O 1
ATOM 697 N N . GLN A 1 92 ? -7.225 10.283 5.406 1.00 88.31 92 GLN A N 1
ATOM 698 C CA . GLN A 1 92 ? -8.425 9.492 5.137 1.00 88.31 92 GLN A CA 1
ATOM 699 C C . GLN A 1 92 ? -9.188 9.209 6.435 1.00 88.31 92 GLN A C 1
ATOM 701 O O . GLN A 1 92 ? -8.582 8.954 7.488 1.00 88.31 92 GLN A O 1
ATOM 706 N N . SER A 1 93 ? -10.521 9.193 6.333 1.00 89.12 93 SER A N 1
ATOM 707 C CA . SER A 1 93 ? -11.370 8.635 7.384 1.00 89.12 93 SER A CA 1
ATOM 708 C C . SER A 1 93 ? -11.141 7.127 7.515 1.00 89.12 93 SER A C 1
ATOM 710 O O . SER A 1 93 ? -10.604 6.469 6.620 1.00 89.12 93 SER A O 1
ATOM 712 N N . VAL A 1 94 ?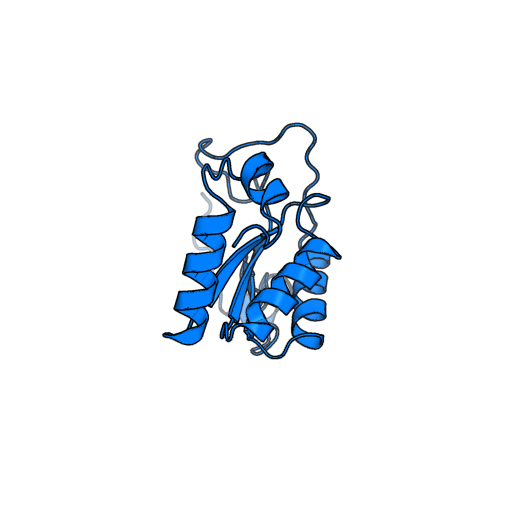 -11.556 6.568 8.648 1.00 86.75 94 VAL A N 1
ATOM 713 C CA . VAL A 1 94 ? -11.468 5.126 8.901 1.00 86.75 94 VAL A CA 1
ATOM 714 C C . VAL A 1 94 ? -12.318 4.346 7.899 1.00 86.75 94 VAL A C 1
ATOM 716 O O . VAL A 1 94 ? -11.875 3.329 7.373 1.00 86.75 94 VAL A O 1
ATOM 719 N N . GLU A 1 95 ? -13.515 4.842 7.600 1.00 89.50 95 GLU A N 1
ATOM 720 C CA . GLU A 1 95 ? -14.476 4.218 6.691 1.00 89.50 95 GLU A CA 1
ATOM 721 C C . GLU A 1 95 ? -13.943 4.215 5.257 1.00 89.50 95 GLU A C 1
ATOM 723 O O . GLU A 1 95 ? -13.929 3.173 4.607 1.00 89.50 95 GLU A O 1
ATOM 728 N N . SER A 1 96 ? -13.411 5.350 4.793 1.00 92.44 96 SER A N 1
ATOM 729 C CA . SER A 1 96 ? -12.812 5.464 3.461 1.00 92.44 96 SER A CA 1
ATOM 730 C C . SER A 1 96 ? -11.600 4.540 3.299 1.00 92.44 96 SER A C 1
ATOM 732 O O . SER A 1 96 ? -11.443 3.886 2.263 1.00 92.44 96 SER A O 1
ATOM 734 N N . PHE A 1 97 ? -10.769 4.421 4.337 1.00 93.44 97 PHE A N 1
ATOM 735 C CA . PHE A 1 97 ? -9.633 3.504 4.326 1.00 93.44 97 PHE A CA 1
ATOM 736 C C . PHE A 1 97 ? -10.082 2.033 4.316 1.00 93.44 97 PHE A C 1
ATOM 738 O O . PHE A 1 97 ? -9.590 1.241 3.512 1.00 93.44 97 PHE A O 1
ATOM 745 N N . ARG A 1 98 ? -11.068 1.667 5.146 1.00 92.56 98 ARG A N 1
ATOM 746 C CA . ARG A 1 98 ? -11.684 0.330 5.161 1.00 92.56 98 ARG A CA 1
ATOM 747 C C . ARG A 1 98 ? -12.217 -0.058 3.783 1.00 92.56 98 ARG A C 1
ATOM 749 O O . ARG A 1 98 ? -11.977 -1.175 3.317 1.00 92.56 98 ARG A O 1
ATOM 756 N N . ASP A 1 99 ? -12.931 0.853 3.132 1.00 94.69 99 ASP A N 1
ATOM 757 C CA . ASP A 1 99 ? -13.517 0.614 1.816 1.00 94.69 99 ASP A CA 1
ATOM 758 C C . ASP A 1 99 ? -12.418 0.443 0.757 1.00 94.69 99 ASP A C 1
ATOM 760 O O . ASP A 1 99 ? -12.505 -0.458 -0.076 1.00 94.69 99 ASP A O 1
ATOM 764 N N . THR A 1 100 ? -11.327 1.210 0.855 1.00 95.50 100 THR A N 1
ATOM 765 C CA . THR A 1 100 ? -10.134 1.049 0.004 1.00 95.50 100 THR A CA 1
ATOM 766 C C . THR A 1 100 ? -9.522 -0.346 0.150 1.00 95.50 100 THR A C 1
ATOM 768 O O . THR A 1 100 ? -9.364 -1.050 -0.847 1.00 95.50 100 THR A O 1
ATOM 771 N N . VAL A 1 101 ? -9.240 -0.789 1.383 1.00 95.94 101 VAL A N 1
ATOM 772 C CA . VAL A 1 101 ? -8.681 -2.129 1.661 1.00 95.94 101 VAL A CA 1
ATOM 773 C C . VAL A 1 101 ? -9.606 -3.223 1.115 1.00 95.94 101 VAL A C 1
ATOM 775 O O . VAL A 1 101 ? -9.160 -4.154 0.447 1.00 95.94 101 VAL A O 1
ATOM 778 N N . THR A 1 102 ? -10.912 -3.084 1.351 1.00 94.75 102 THR A N 1
ATOM 779 C CA . THR A 1 102 ? -11.930 -4.049 0.910 1.00 94.75 102 THR A CA 1
ATOM 780 C C . THR A 1 102 ? -12.020 -4.127 -0.615 1.00 94.75 102 THR A C 1
ATOM 782 O O . THR A 1 102 ? -12.130 -5.217 -1.175 1.00 94.75 102 THR A O 1
ATOM 785 N N . ASN A 1 103 ? -11.958 -2.989 -1.305 1.00 97.00 103 ASN A N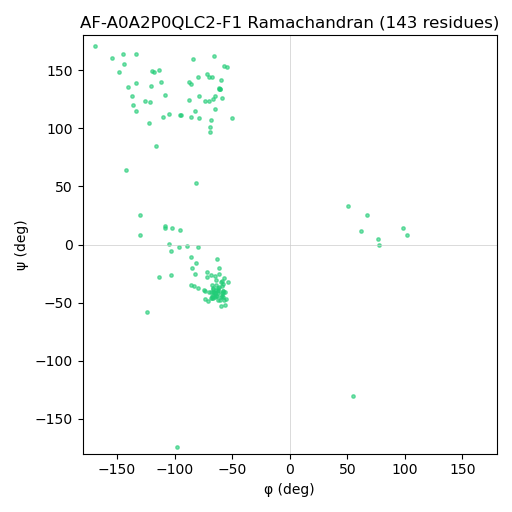 1
ATOM 786 C CA . ASN A 1 103 ? -12.030 -2.936 -2.763 1.00 97.00 103 ASN A CA 1
ATOM 787 C C . ASN A 1 103 ? -10.777 -3.519 -3.418 1.00 97.00 103 ASN A C 1
ATOM 789 O O . ASN A 1 103 ? -10.900 -4.274 -4.379 1.00 97.00 103 ASN A O 1
ATOM 793 N N . LEU A 1 104 ? -9.589 -3.240 -2.877 1.00 97.44 104 LEU A N 1
ATOM 794 C CA . LEU A 1 104 ? -8.351 -3.853 -3.358 1.00 97.44 104 LEU A CA 1
ATOM 795 C C . LEU A 1 104 ? -8.373 -5.368 -3.148 1.00 97.44 104 LEU A C 1
ATOM 797 O O . LEU A 1 104 ? -8.091 -6.114 -4.081 1.00 97.44 104 LEU A O 1
ATOM 801 N N . ARG A 1 105 ? -8.809 -5.846 -1.976 1.00 95.69 105 ARG A N 1
ATOM 802 C CA . ARG A 1 105 ? -8.916 -7.290 -1.718 1.00 95.69 105 ARG A CA 1
ATOM 803 C C . ARG A 1 105 ? -9.846 -8.011 -2.701 1.00 95.69 105 ARG A C 1
ATOM 805 O O . ARG A 1 105 ? -9.601 -9.174 -3.000 1.00 95.69 105 ARG A O 1
ATOM 812 N N . LYS A 1 106 ? -10.895 -7.350 -3.205 1.00 96.88 106 LYS A N 1
ATOM 813 C CA . LYS A 1 106 ? -11.787 -7.903 -4.245 1.00 96.88 106 LYS A CA 1
ATOM 814 C C . LYS A 1 106 ? -11.131 -7.970 -5.629 1.00 96.88 106 LYS A C 1
ATOM 816 O O . LYS A 1 106 ? -11.549 -8.791 -6.438 1.00 96.88 106 LYS A O 1
ATOM 821 N N . LYS A 1 107 ? -10.166 -7.090 -5.910 1.00 97.62 107 LYS A N 1
ATOM 822 C CA . LYS A 1 107 ? -9.473 -6.990 -7.205 1.00 97.62 107 LYS A CA 1
ATOM 823 C C . LYS A 1 107 ? -8.283 -7.946 -7.315 1.00 97.62 107 LYS A C 1
ATOM 825 O O . LYS A 1 107 ? -8.041 -8.467 -8.395 1.00 97.62 107 LYS A O 1
ATOM 830 N N . PHE A 1 108 ? -7.579 -8.177 -6.210 1.00 97.56 108 PHE A N 1
ATOM 831 C CA . PHE A 1 108 ? -6.325 -8.930 -6.174 1.00 97.56 108 PHE A CA 1
ATOM 832 C C . PHE A 1 108 ? -6.472 -10.244 -5.396 1.00 97.56 108 PHE A C 1
ATOM 834 O O . PHE A 1 108 ? -7.294 -10.368 -4.482 1.00 97.56 108 PHE A O 1
ATOM 841 N N . ARG A 1 109 ? -5.683 -11.247 -5.778 1.00 96.31 109 ARG A N 1
ATOM 842 C CA . ARG A 1 109 ? -5.643 -12.580 -5.163 1.00 96.31 109 ARG A CA 1
ATOM 843 C C . ARG A 1 109 ? -4.767 -12.621 -3.918 1.00 96.31 109 ARG A C 1
ATOM 845 O O . ARG A 1 109 ? -5.128 -13.335 -2.982 1.00 96.31 109 ARG A O 1
ATOM 852 N N . MET A 1 110 ? -3.664 -11.872 -3.901 1.00 96.56 110 MET A N 1
ATOM 853 C CA . MET A 1 110 ? -2.782 -11.773 -2.741 1.00 96.56 110 MET A CA 1
ATOM 854 C C . MET A 1 110 ? -3.547 -11.281 -1.507 1.00 96.56 110 MET A C 1
ATOM 856 O O . MET A 1 110 ? -4.557 -10.573 -1.604 1.00 96.56 110 MET A O 1
ATOM 860 N N . LYS A 1 111 ? -3.066 -11.641 -0.315 1.00 95.75 111 LYS A N 1
ATOM 861 C CA . LYS A 1 111 ? -3.694 -11.193 0.927 1.00 95.75 111 LYS A CA 1
ATOM 862 C C . LYS A 1 111 ? -3.562 -9.677 1.057 1.00 95.75 111 LYS A C 1
ATOM 864 O O . LYS A 1 111 ? -2.461 -9.148 0.993 1.00 95.75 111 LYS A O 1
ATOM 869 N N . ILE A 1 112 ? -4.664 -8.970 1.296 1.00 96.81 112 ILE A N 1
ATOM 870 C CA . ILE A 1 112 ? -4.648 -7.521 1.537 1.00 96.81 112 ILE A CA 1
ATOM 871 C C . ILE A 1 112 ? -5.358 -7.229 2.851 1.00 96.81 112 ILE A C 1
ATOM 873 O O . ILE A 1 112 ? -6.526 -7.579 3.021 1.00 96.81 112 ILE A O 1
ATOM 877 N N . SER A 1 113 ? -4.654 -6.568 3.765 1.00 94.75 113 SER A N 1
ATOM 878 C CA . SER A 1 113 ? -5.178 -6.143 5.065 1.00 94.75 113 SER A CA 1
ATOM 879 C C . SER A 1 113 ? -4.815 -4.688 5.358 1.00 94.75 113 SER A C 1
ATOM 881 O O . SER A 1 113 ? -3.973 -4.093 4.688 1.00 94.75 113 SER A O 1
ATOM 883 N N . GLY A 1 114 ? -5.495 -4.090 6.333 1.00 92.12 114 GLY A N 1
ATOM 884 C CA . GLY A 1 114 ? -5.323 -2.704 6.752 1.00 92.12 114 GLY A CA 1
ATOM 885 C C . GLY A 1 114 ? -4.895 -2.581 8.214 1.00 92.12 114 GLY A C 1
ATOM 886 O O . GLY A 1 114 ? -5.292 -3.390 9.054 1.00 92.12 114 GLY A O 1
ATOM 887 N N . THR A 1 115 ? -4.133 -1.536 8.533 1.00 85.81 115 THR A N 1
ATOM 888 C CA . THR A 1 115 ? -3.850 -1.094 9.900 1.00 85.81 115 THR A CA 1
ATOM 889 C C . THR A 1 115 ? -4.324 0.353 10.116 1.00 85.81 115 THR A C 1
ATOM 891 O O . THR A 1 115 ? -4.083 1.211 9.256 1.00 85.81 115 THR A O 1
ATOM 894 N N . PRO A 1 116 ? -4.975 0.680 11.255 1.00 74.06 116 PRO A N 1
ATOM 895 C CA . PRO A 1 116 ? -5.420 -0.214 12.342 1.00 74.06 116 PRO A CA 1
ATOM 896 C C . PRO A 1 116 ? -6.306 -1.390 11.887 1.00 74.06 116 PRO A C 1
ATOM 898 O O . PRO A 1 116 ? -6.902 -1.317 10.816 1.00 74.06 116 PRO A O 1
ATOM 901 N N . LEU A 1 117 ? -6.270 -2.496 12.648 1.00 75.31 117 LEU A N 1
ATOM 902 C CA . LEU A 1 117 ? -6.591 -3.853 12.175 1.00 75.31 117 LEU A CA 1
ATOM 903 C C . LEU A 1 117 ? -7.929 -3.932 11.430 1.00 75.31 117 LEU A C 1
ATOM 905 O O . LEU A 1 117 ? -8.991 -3.896 12.035 1.00 75.31 117 LEU A O 1
ATOM 909 N N . TRP A 1 118 ? -7.861 -4.119 10.121 1.00 78.38 118 TRP A N 1
ATOM 910 C CA . TRP A 1 118 ? -8.984 -4.508 9.283 1.00 78.38 118 TRP A CA 1
ATOM 911 C C . TRP A 1 118 ? -8.515 -5.633 8.372 1.00 78.38 118 TRP A C 1
ATOM 913 O O . TRP A 1 118 ? -7.638 -5.432 7.532 1.00 78.38 118 TRP A O 1
ATOM 923 N N . ASP A 1 119 ? -9.079 -6.821 8.546 1.00 80.19 119 ASP A N 1
ATOM 924 C CA . ASP A 1 119 ? -8.789 -7.963 7.681 1.00 80.19 119 ASP A CA 1
ATOM 925 C C . ASP A 1 119 ? -10.107 -8.451 7.062 1.00 80.19 119 ASP A C 1
ATOM 927 O O . ASP A 1 119 ? -10.911 -9.074 7.767 1.00 80.19 119 ASP A O 1
ATOM 931 N N . PRO A 1 120 ? -10.354 -8.156 5.769 1.00 75.50 120 PRO A N 1
ATOM 932 C CA . PRO A 1 120 ? -11.570 -8.577 5.082 1.00 75.50 120 PRO A CA 1
ATOM 933 C C . PRO A 1 120 ? -11.746 -10.097 5.012 1.00 75.50 120 PRO A C 1
ATOM 935 O O . PRO A 1 120 ? -12.872 -10.561 4.871 1.00 75.50 120 PRO A O 1
ATOM 938 N N . GLU A 1 121 ? -10.659 -10.870 5.077 1.00 77.50 121 GLU A N 1
ATOM 939 C CA . GLU A 1 121 ? -10.690 -12.327 4.931 1.00 77.50 121 GLU A CA 1
ATOM 940 C C . GLU A 1 121 ? -11.276 -13.013 6.169 1.00 77.50 121 GLU A C 1
ATOM 942 O O . GLU A 1 121 ? -12.061 -13.949 6.050 1.00 77.50 121 GLU A O 1
ATOM 947 N N . ILE A 1 122 ? -10.935 -12.514 7.358 1.00 78.75 122 ILE A N 1
ATOM 948 C CA . ILE A 1 122 ? -11.409 -13.062 8.640 1.00 78.75 122 ILE A CA 1
ATOM 949 C C . ILE A 1 122 ? -12.491 -12.197 9.303 1.00 78.75 122 ILE A C 1
ATOM 951 O O . ILE A 1 122 ? -12.949 -12.516 10.397 1.00 78.75 122 ILE A O 1
ATOM 955 N N . GLY A 1 123 ? -12.890 -11.089 8.668 1.00 70.75 123 GLY A N 1
ATOM 956 C CA . GLY A 1 123 ? -13.907 -10.169 9.182 1.00 70.75 123 GLY A CA 1
ATOM 957 C C . GLY A 1 123 ? -13.484 -9.406 10.442 1.00 70.75 123 GLY A C 1
ATOM 958 O O . GLY A 1 123 ? -14.341 -9.014 11.232 1.00 70.75 123 GLY A O 1
ATOM 959 N N . SER A 1 124 ? -12.179 -9.214 10.664 1.00 72.75 124 SER A N 1
ATOM 960 C CA . SER A 1 124 ? -11.689 -8.543 11.875 1.00 72.75 124 SER A CA 1
ATOM 961 C C . SER A 1 124 ? -12.024 -7.044 11.844 1.00 72.75 124 SER A C 1
ATOM 963 O O . SER A 1 124 ? -11.623 -6.370 10.887 1.00 72.75 124 SER A O 1
ATOM 965 N N . PRO A 1 125 ? -12.730 -6.496 12.857 1.00 69.50 125 PRO A N 1
ATOM 966 C CA . PRO A 1 125 ? -13.178 -5.112 12.841 1.00 69.50 125 PRO A CA 1
ATOM 967 C C . PRO A 1 125 ? -12.067 -4.131 13.232 1.00 69.50 125 PRO A C 1
ATOM 969 O O . PRO A 1 125 ? -11.311 -4.362 14.174 1.00 69.50 125 PRO A O 1
ATOM 972 N N . PHE A 1 126 ? -12.072 -2.957 12.593 1.00 65.62 126 PHE A N 1
ATOM 973 C CA . PHE A 1 126 ? -11.208 -1.825 12.953 1.00 65.62 126 PHE A CA 1
ATOM 974 C C . PHE A 1 126 ? -11.465 -1.316 14.374 1.00 65.62 126 PHE A C 1
ATOM 976 O O . PHE A 1 126 ? -10.559 -0.885 15.086 1.00 65.62 126 PHE A O 1
ATOM 983 N N . THR A 1 127 ? -12.732 -1.329 14.782 1.00 71.56 127 THR A N 1
ATOM 984 C CA . THR A 1 127 ? -13.161 -0.940 16.118 1.00 71.56 127 THR A CA 1
ATOM 985 C C . THR A 1 127 ? -14.252 -1.876 16.597 1.00 71.56 127 THR A C 1
ATOM 987 O O . THR A 1 127 ? -15.211 -2.156 15.884 1.00 71.56 127 THR A O 1
ATOM 990 N N . ILE A 1 128 ? -14.140 -2.313 17.846 1.00 79.75 128 ILE A N 1
ATOM 991 C CA . ILE A 1 128 ? -15.186 -3.092 18.511 1.00 79.75 128 ILE A CA 1
ATOM 992 C C . ILE A 1 128 ? -16.325 -2.207 19.040 1.00 79.75 128 ILE A C 1
ATOM 994 O O . ILE A 1 128 ? -17.292 -2.728 19.582 1.00 79.75 128 ILE A O 1
ATOM 998 N N . ARG A 1 129 ? -16.245 -0.871 18.895 1.00 78.00 129 ARG A N 1
ATOM 999 C CA . ARG A 1 129 ? -17.254 0.090 19.395 1.00 78.00 129 ARG A CA 1
ATOM 1000 C C . ARG A 1 129 ? -18.674 -0.230 18.924 1.00 78.00 129 ARG A C 1
ATOM 1002 O O . ARG A 1 129 ? -19.627 0.039 19.649 1.00 78.00 129 ARG A O 1
ATOM 1009 N N . HIS A 1 130 ? -18.805 -0.786 17.725 1.00 77.25 130 HIS A N 1
ATOM 1010 C CA . HIS A 1 130 ? -20.086 -1.143 17.117 1.00 77.25 130 HIS A CA 1
ATOM 1011 C C . HIS A 1 130 ? -20.394 -2.646 17.205 1.00 77.25 130 HIS A C 1
ATOM 1013 O O . HIS A 1 130 ? -21.316 -3.108 16.548 1.00 77.25 130 HIS A O 1
ATOM 1019 N N . GLU A 1 131 ? -19.665 -3.388 18.046 1.00 81.88 131 GLU A N 1
ATOM 1020 C CA . GLU A 1 131 ? -19.782 -4.838 18.229 1.00 81.88 131 GLU A CA 1
ATOM 1021 C C . GLU A 1 131 ? -20.239 -5.158 19.666 1.00 81.88 131 GLU A C 1
ATOM 1023 O O . GLU A 1 131 ? -19.407 -5.427 20.542 1.00 81.88 131 GLU A O 1
ATOM 1028 N N . PRO A 1 132 ? -21.556 -5.149 19.966 1.00 84.75 132 PRO A N 1
ATOM 1029 C CA . PRO A 1 132 ? -22.065 -5.246 21.338 1.00 84.75 132 PRO A CA 1
ATOM 1030 C C . PRO A 1 132 ? -21.599 -6.509 22.070 1.00 84.75 132 PRO A C 1
ATOM 1032 O O . PRO A 1 132 ? -21.366 -6.487 23.279 1.00 84.75 132 PRO A O 1
ATOM 1035 N N . ALA A 1 133 ? -21.446 -7.615 21.337 1.00 85.94 133 ALA A N 1
ATOM 1036 C CA . ALA A 1 133 ? -20.964 -8.881 21.877 1.00 85.94 133 ALA A CA 1
ATOM 1037 C C . ALA A 1 133 ? -19.488 -8.820 22.304 1.00 85.94 133 ALA A C 1
ATOM 1039 O O . ALA A 1 133 ? -19.119 -9.448 23.294 1.00 85.94 133 ALA A O 1
ATOM 1040 N N . LEU A 1 134 ? -18.652 -8.057 21.592 1.00 85.38 134 LEU A N 1
ATOM 1041 C CA . LEU A 1 134 ? -17.241 -7.864 21.934 1.00 85.38 134 LEU A CA 1
ATOM 1042 C C . LEU A 1 134 ? -17.074 -6.834 23.054 1.00 85.38 134 LEU A C 1
ATOM 1044 O O . LEU A 1 134 ? -16.277 -7.059 23.960 1.00 85.38 134 LEU A O 1
ATOM 1048 N N . ILE A 1 135 ? -17.879 -5.766 23.064 1.00 86.69 135 ILE A N 1
ATOM 1049 C CA . ILE A 1 135 ? -17.887 -4.773 24.151 1.00 86.69 135 ILE A CA 1
ATOM 1050 C C . ILE A 1 135 ? -18.194 -5.422 25.503 1.00 86.69 135 ILE A C 1
ATOM 1052 O O . ILE A 1 135 ? -17.536 -5.111 26.491 1.00 86.69 135 ILE A O 1
ATOM 1056 N N . LYS A 1 136 ? -19.130 -6.379 25.552 1.00 87.00 136 LYS A N 1
ATOM 1057 C CA . LYS A 1 136 ? -19.442 -7.136 26.779 1.00 87.00 136 LYS A CA 1
ATOM 1058 C C . LYS A 1 136 ? -18.268 -7.958 27.325 1.00 87.00 136 LYS A C 1
ATOM 1060 O O . LYS A 1 136 ? -18.306 -8.331 28.492 1.00 87.00 136 LYS A O 1
ATOM 1065 N N . LYS A 1 137 ? -17.255 -8.259 26.505 1.00 88.50 137 LYS A N 1
ATOM 1066 C CA . LYS A 1 137 ? -16.046 -8.987 26.925 1.00 88.50 137 LYS A CA 1
ATOM 1067 C C . LYS A 1 137 ? -14.969 -8.068 27.507 1.00 88.50 137 LYS A C 1
ATOM 1069 O O . LYS A 1 137 ? -13.984 -8.576 28.037 1.00 88.50 137 LYS A O 1
ATOM 1074 N N . LEU A 1 138 ? -15.117 -6.746 27.390 1.00 87.50 138 LEU A N 1
ATOM 1075 C CA . LEU A 1 138 ? -14.155 -5.811 27.963 1.00 87.50 138 LEU A CA 1
ATOM 1076 C C . LEU A 1 138 ? -14.204 -5.861 29.498 1.00 87.50 138 LEU A C 1
ATOM 1078 O O . LEU A 1 138 ? -15.284 -6.019 30.074 1.00 87.50 138 LEU A O 1
ATOM 1082 N N . PRO A 1 139 ? -13.054 -5.710 30.176 1.00 86.31 139 PRO A N 1
ATOM 1083 C CA . PRO A 1 139 ? -13.023 -5.641 31.629 1.00 86.31 139 PRO A CA 1
ATOM 1084 C C . PRO A 1 139 ? -13.865 -4.460 32.126 1.00 86.31 139 PRO A C 1
ATOM 1086 O O . PRO A 1 139 ? -13.871 -3.383 31.527 1.00 86.31 139 PRO A O 1
ATOM 1089 N N . GLN A 1 140 ? -14.571 -4.656 33.241 1.00 83.00 140 GLN A N 1
ATOM 1090 C CA . GLN A 1 140 ? -15.307 -3.569 33.883 1.00 83.00 140 GLN A CA 1
ATOM 1091 C C . GLN A 1 140 ? -14.329 -2.472 34.318 1.00 83.00 140 GLN A C 1
ATOM 1093 O O . GLN A 1 140 ? -13.284 -2.753 34.904 1.00 83.00 140 GLN A O 1
ATOM 1098 N N . VAL A 1 141 ? -14.670 -1.212 34.044 1.00 81.69 141 VAL A N 1
ATOM 1099 C CA . VAL A 1 141 ? -13.859 -0.062 34.462 1.00 81.69 141 VAL A CA 1
ATOM 1100 C C . VAL A 1 141 ? -13.956 0.070 35.982 1.00 81.69 141 VAL A C 1
ATOM 1102 O O . VAL A 1 141 ? -14.953 0.560 36.502 1.00 81.69 141 VAL A O 1
ATOM 1105 N N . GLN A 1 142 ? -12.932 -0.396 36.702 1.00 79.88 142 GLN A N 1
ATOM 1106 C CA . GLN A 1 142 ? -12.935 -0.414 38.171 1.00 79.88 142 GLN A CA 1
ATOM 1107 C C . GLN A 1 142 ? -12.479 0.911 38.802 1.00 79.88 142 GLN A C 1
ATOM 1109 O O . GLN A 1 142 ? -12.792 1.169 39.962 1.00 79.88 142 GLN A O 1
ATOM 1114 N N . ARG A 1 143 ? -11.761 1.769 38.064 1.00 70.25 143 ARG A N 1
ATOM 1115 C CA . ARG A 1 143 ? -11.336 3.107 38.511 1.00 70.25 143 ARG A CA 1
ATOM 1116 C C . ARG A 1 143 ? -11.269 4.080 37.337 1.00 70.25 143 ARG A C 1
ATOM 1118 O O . ARG A 1 143 ? -10.968 3.678 36.216 1.00 70.25 143 ARG A O 1
ATOM 1125 N N . ARG A 1 144 ? -11.548 5.356 37.612 1.00 63.94 144 ARG A N 1
ATOM 1126 C CA . ARG A 1 144 ? -11.272 6.470 36.694 1.00 63.94 144 ARG A CA 1
ATOM 1127 C C . ARG A 1 144 ? -9.845 6.967 36.942 1.00 63.94 144 ARG A C 1
ATOM 1129 O O . ARG A 1 144 ? -9.418 6.977 38.096 1.00 63.94 144 ARG A O 1
ATOM 1136 N N . ALA A 1 145 ? -9.139 7.289 35.861 1.00 55.12 145 ALA A N 1
ATOM 1137 C CA . ALA A 1 145 ? -7.862 7.999 35.905 1.00 55.12 145 ALA A CA 1
ATOM 1138 C C . ALA A 1 145 ? -8.069 9.451 36.352 1.00 55.12 145 ALA A C 1
ATOM 1140 O O . ALA A 1 145 ? -9.166 9.989 36.064 1.00 55.12 145 ALA A O 1
#

Foldseek 3Di:
DAFLDQVLCCVPVVPPCSVVVNVVLLVCLQPHAAEEEYEDFPPRCDDPRVLVRQVSCQVSRHQYYEYEFDDQDCVSPCVPVPDDNDPPGDGDDPVRVLVRQVVSVVVGPHFTAYPVGDGPVVRDDSDCPVVVVVVVVDDDPPDDD

Secondary structure (DSSP, 8-state):
---S-HHHHHHHS--S-HHHHHHHHHHHHHHS--EEEEEE-TTTSSHHHHHHHHHHHHHTT--EEEEEE---SGGGT-TTS-S---TT-----HHHHHHHHHHHHHH-SSEEEEETTBBTTTTB-S-GGG-HHHHTTSPP-----

Nearest PDB structures (foldseek):
  7qbu-assembly2_B  TM=8.647E-01  e=1.150E-14  Methanosarcina acetivorans
  7qbt-assembly3_C  TM=8.431E-01  e=1.229E-14  Methanosarcina acetivorans
  7qbv-assembly4_D  TM=8.652E-01  e=1.838E-14  Methanosarcina acetivorans
  7qbt-assembly2_B  TM=8.427E-01  e=2.248E-14  Methanosarcina acetivorans
  7qbv-assembly2_B  TM=8.423E-01  e=2.404E-14  Methanosarcina acetivorans

pLDDT: mean 88.86, std 11.31, range [55.12, 98.56]

Radius of gyration: 17.43 Å; Cα contacts (8 Å, |Δi|>4): 183; chains: 1; bounding box: 41×37×49 Å

Solvent-accessible surface area (backbone atoms only — not comparable to full-atom values): 8493 Å² total; per-residue (Å²): 86,65,51,77,49,44,68,58,28,36,72,77,66,62,38,92,51,34,65,60,58,48,53,52,49,46,53,43,20,71,74,45,89,32,70,45,49,24,62,42,42,69,95,74,34,38,71,72,50,36,51,53,32,50,51,58,38,50,79,38,46,28,53,25,39,40,37,30,66,53,58,66,47,54,94,62,71,46,78,79,78,83,64,81,64,58,87,89,62,67,67,75,52,71,66,61,47,51,51,50,40,49,54,48,38,73,75,44,88,42,48,44,31,34,38,73,54,30,31,73,89,79,66,46,64,68,60,57,90,86,32,72,77,59,53,72,68,53,79,78,84,86,72,83,133

Sequence (145 aa):
VFATNPALRKRWMHDPTPEVSLAILERLCGEIDVYAAAVVLPGINDGAVLEHTCEWLEERGAQGLILMRFANATEQGLILGNAPIIKGQQVQSVESFRDTVTNLRKKFRMKISGTPLWDPEIGSPFTIRHEPALIKKLPQVQRRA

Mean predicted aligned error: 6.66 Å